Protein AF-A0AAX3BFH1-F1 (afdb_monomer_lite)

Radius of gyration: 31.52 Å; chains: 1; bounding box: 66×47×98 Å

Organism: NCBI:txid2828656

Sequence (174 aa):
MEILDYFVRITGLKNRNYAARLLRQHGKTIYVGKKNYLKADIAKKGKRPGRKKKFGEEELKLLKKVWEIENYMCGKRLKPILNEVLDNLLANGHLHGSPQAIENLRHISASSIDRLLKHERKKLEIKGRKGTKPGTLLKQQIAIRTWAEWDENCPGFMEIDLVAHEGGNSGRFC

pLDDT: mean 83.17, std 12.62, range [40.66, 97.75]

Secondary structure (DSSP, 8-state):
--HHHHHHHHHT-S-HHHHHHHHHHTT-EEE-SSS-EEE--SSSPPPPPPPPPSS-HHHHHHHHHHHHHTTT--HHHHHHHHHHHHHHHHHTTS----HHHHHHHHT--HHHHHHHHHHHHHHT---PPPPPP--HHHHTTS----GGG----STT---------STT--TT--

Structure (mmCIF, N/CA/C/O backbone):
data_AF-A0AAX3BFH1-F1
#
_entry.id   AF-A0AAX3BFH1-F1
#
loop_
_atom_site.group_PDB
_atom_site.id
_atom_site.type_symbol
_atom_site.label_atom_id
_atom_site.label_alt_id
_atom_site.label_comp_id
_atom_site.label_asym_id
_atom_site.label_entity_id
_atom_site.label_seq_id
_atom_site.pdbx_PDB_ins_code
_atom_site.Cartn_x
_atom_site.Cartn_y
_atom_site.Cartn_z
_atom_site.occupancy
_atom_site.B_iso_or_equiv
_atom_site.auth_seq_id
_atom_site.auth_comp_id
_atom_site.auth_asym_id
_atom_site.auth_atom_id
_atom_site.pdbx_PDB_model_num
ATOM 1 N N . MET A 1 1 ? -34.904 9.740 46.561 1.00 55.38 1 MET A N 1
ATOM 2 C CA . MET A 1 1 ? -33.877 9.394 45.545 1.00 55.38 1 MET A CA 1
ATOM 3 C C . MET A 1 1 ? -34.522 8.689 44.333 1.00 55.38 1 MET A C 1
ATOM 5 O O . MET A 1 1 ? -33.917 7.785 43.776 1.00 55.38 1 MET A O 1
ATOM 9 N N . GLU A 1 2 ? -35.724 9.110 43.904 1.00 76.56 2 GLU A N 1
ATOM 10 C CA . GLU A 1 2 ? -36.663 8.257 43.135 1.00 76.56 2 GLU A CA 1
ATOM 11 C C . GLU A 1 2 ? -36.837 8.607 41.649 1.00 76.56 2 GLU A C 1
ATOM 13 O O . GLU A 1 2 ? -37.277 7.766 40.870 1.00 76.56 2 GLU A O 1
ATOM 18 N N . ILE A 1 3 ? -36.480 9.821 41.217 1.00 86.12 3 ILE A N 1
ATOM 19 C CA . ILE A 1 3 ? -36.763 10.289 39.845 1.00 86.12 3 ILE A CA 1
ATOM 20 C C . ILE A 1 3 ? -36.111 9.404 38.777 1.00 86.12 3 ILE A C 1
ATOM 22 O O . ILE A 1 3 ? -36.712 9.125 37.741 1.00 86.12 3 ILE A O 1
ATOM 26 N N . LEU A 1 4 ? -34.882 8.945 39.021 1.00 85.94 4 LEU A N 1
ATOM 27 C CA . LEU A 1 4 ? -34.157 8.148 38.037 1.00 85.94 4 LEU A CA 1
ATOM 28 C C . LEU A 1 4 ? -34.674 6.705 37.972 1.00 85.94 4 LEU A C 1
ATOM 30 O O . LEU A 1 4 ? -34.713 6.132 36.888 1.00 85.94 4 LEU A O 1
ATOM 34 N N . ASP A 1 5 ? -35.100 6.139 39.102 1.00 87.12 5 ASP A N 1
ATOM 35 C CA . ASP A 1 5 ? -35.681 4.793 39.151 1.00 87.12 5 ASP A CA 1
ATOM 36 C C . ASP A 1 5 ? -37.082 4.786 38.523 1.00 87.12 5 ASP A C 1
ATOM 38 O O . ASP A 1 5 ? -37.401 3.900 37.730 1.00 87.12 5 ASP A O 1
ATOM 42 N N . TYR A 1 6 ? -37.876 5.835 38.770 1.00 89.94 6 TYR A N 1
ATOM 43 C CA . TYR A 1 6 ? -39.141 6.065 38.074 1.00 89.94 6 TYR A CA 1
ATOM 44 C C . TYR A 1 6 ? -38.933 6.181 36.558 1.00 89.94 6 TYR A C 1
ATOM 46 O O . TYR A 1 6 ? -39.609 5.497 35.793 1.00 89.94 6 TYR A O 1
ATOM 54 N N . PHE A 1 7 ? -37.950 6.976 36.117 1.00 88.69 7 PHE A N 1
ATOM 55 C CA . PHE A 1 7 ? -37.607 7.123 34.701 1.00 88.69 7 PHE A CA 1
ATOM 56 C C . PHE A 1 7 ? -37.218 5.787 34.050 1.00 88.69 7 PHE A C 1
ATOM 58 O O . PHE A 1 7 ? -37.683 5.466 32.958 1.00 88.69 7 PHE A O 1
ATOM 65 N N . VAL A 1 8 ? -36.392 4.981 34.722 1.00 90.31 8 VAL A N 1
ATOM 66 C CA . VAL A 1 8 ? -36.003 3.638 34.260 1.00 90.31 8 VAL A CA 1
ATOM 67 C C . VAL A 1 8 ? -37.230 2.733 34.120 1.00 90.31 8 VAL A C 1
ATOM 69 O O . VAL A 1 8 ? -37.377 2.072 33.092 1.00 90.31 8 VAL A O 1
ATOM 72 N N . ARG A 1 9 ? -38.138 2.762 35.106 1.00 90.56 9 ARG A N 1
ATOM 73 C CA . ARG A 1 9 ? -39.375 1.970 35.114 1.00 90.56 9 ARG A CA 1
ATOM 74 C C . ARG A 1 9 ? -40.311 2.329 33.959 1.00 90.56 9 ARG A C 1
ATOM 76 O O . ARG A 1 9 ? -40.803 1.424 33.298 1.00 90.56 9 ARG A O 1
ATOM 83 N N . ILE A 1 10 ? -40.537 3.619 33.690 1.00 92.69 10 ILE A N 1
ATOM 84 C CA . ILE A 1 10 ? -41.462 4.054 32.624 1.00 92.69 10 ILE A CA 1
ATOM 85 C C . ILE A 1 10 ? -40.882 3.876 31.215 1.00 92.69 10 ILE A C 1
ATOM 87 O O . ILE A 1 10 ? -41.629 3.663 30.268 1.00 92.69 10 ILE A O 1
ATOM 91 N N . THR A 1 11 ? -39.557 3.977 31.057 1.00 86.38 11 THR A N 1
ATOM 92 C CA . THR A 1 11 ? -38.899 3.901 29.739 1.00 86.38 11 THR A CA 1
ATOM 93 C C . THR A 1 11 ? -38.451 2.489 29.359 1.00 86.38 11 THR A C 1
ATOM 95 O O . THR A 1 11 ? -38.019 2.273 28.227 1.00 86.38 11 THR A O 1
ATOM 98 N N . GLY A 1 12 ? -38.509 1.527 30.288 1.00 86.94 12 GLY A N 1
ATOM 99 C CA . GLY A 1 12 ? -38.060 0.148 30.068 1.00 86.94 12 GLY A CA 1
ATOM 100 C C . GLY A 1 12 ? -36.541 -0.000 29.906 1.00 86.94 12 GLY A C 1
ATOM 101 O O . GLY A 1 12 ? -36.056 -1.006 29.381 1.00 86.94 12 GLY A O 1
ATOM 102 N N . LEU A 1 13 ? -35.757 1.001 30.319 1.00 85.75 13 LEU A N 1
ATOM 103 C CA . LEU A 1 13 ? -34.298 0.940 30.240 1.00 85.75 13 LEU A CA 1
ATOM 104 C C . LEU A 1 13 ? -33.745 -0.103 31.225 1.00 85.75 13 LEU A C 1
ATOM 106 O O . LEU A 1 13 ? -34.172 -0.195 32.365 1.00 85.75 13 LEU A O 1
ATOM 110 N N . LYS A 1 14 ? -32.739 -0.882 30.810 1.00 80.88 14 LYS A N 1
ATOM 111 C CA . LYS A 1 14 ? -32.234 -2.015 31.615 1.00 80.88 14 LYS A CA 1
ATOM 112 C C . LYS A 1 14 ? -31.412 -1.630 32.852 1.00 80.88 14 LYS A C 1
ATOM 114 O O . LYS A 1 14 ? -31.201 -2.471 33.716 1.00 80.88 14 LYS A O 1
ATOM 119 N N . ASN A 1 15 ? -30.853 -0.418 32.913 1.00 85.94 15 ASN A N 1
ATOM 120 C CA . ASN A 1 15 ? -29.936 -0.032 33.991 1.00 85.94 15 ASN A CA 1
ATOM 121 C C . ASN A 1 15 ? -29.959 1.484 34.261 1.00 85.94 15 ASN A C 1
ATOM 123 O O . ASN A 1 15 ? -29.835 2.294 33.336 1.00 85.94 15 ASN A O 1
ATOM 127 N N . ARG A 1 16 ? -30.013 1.853 35.546 1.00 88.81 16 ARG A N 1
ATOM 128 C CA . ARG A 1 16 ? -29.910 3.222 36.076 1.00 88.81 16 ARG A CA 1
ATOM 129 C C . ARG A 1 16 ? -28.681 3.989 35.570 1.00 88.81 16 ARG A C 1
ATOM 131 O O . ARG A 1 16 ? -28.799 5.152 35.190 1.00 88.81 16 ARG A O 1
ATOM 138 N N . ASN A 1 17 ? -27.519 3.342 35.472 1.00 87.00 17 ASN A N 1
ATOM 139 C CA . ASN A 1 17 ? -26.287 3.938 34.937 1.00 87.00 17 ASN A CA 1
ATOM 140 C C . ASN A 1 17 ? -26.420 4.320 33.459 1.00 87.00 17 ASN A C 1
ATOM 142 O O . ASN A 1 17 ? -25.913 5.358 33.027 1.00 87.00 17 ASN A O 1
ATOM 146 N N . TYR A 1 18 ? -27.132 3.504 32.678 1.00 83.38 18 TYR A N 1
ATOM 147 C CA . TYR A 1 18 ? -27.388 3.793 31.272 1.00 83.38 18 TYR A CA 1
ATOM 148 C C . TYR A 1 18 ? -28.352 4.975 31.123 1.00 83.38 18 TYR A C 1
ATOM 150 O O . TYR A 1 18 ? -28.050 5.893 30.363 1.00 83.38 18 TYR A O 1
ATOM 158 N N . ALA A 1 19 ? -29.437 5.009 31.905 1.00 86.44 19 ALA A N 1
ATOM 159 C CA . ALA A 1 19 ? -30.367 6.138 31.955 1.00 86.44 19 ALA A CA 1
ATOM 160 C C . ALA A 1 19 ? -29.673 7.448 32.370 1.00 86.44 19 ALA A C 1
ATOM 162 O O . ALA A 1 19 ? -29.801 8.461 31.686 1.00 86.44 19 ALA A O 1
ATOM 163 N N . ALA A 1 20 ? -28.841 7.418 33.416 1.00 87.06 20 ALA A N 1
ATOM 164 C CA . ALA A 1 20 ? -28.068 8.583 33.846 1.00 87.06 20 ALA A CA 1
ATOM 165 C C . ALA A 1 20 ? -27.075 9.066 32.777 1.00 87.06 20 ALA A C 1
ATOM 167 O O . ALA A 1 20 ? -26.849 10.268 32.645 1.00 87.06 20 ALA A O 1
ATOM 168 N N . ARG A 1 21 ? -26.446 8.150 32.025 1.00 86.44 21 ARG A N 1
ATOM 169 C CA . ARG A 1 21 ? -25.553 8.507 30.912 1.00 86.44 21 ARG A CA 1
ATOM 170 C C . ARG A 1 21 ? -26.331 9.146 29.764 1.00 86.44 21 ARG A C 1
ATOM 172 O O . ARG A 1 21 ? -25.853 10.129 29.210 1.00 86.44 21 ARG A O 1
ATOM 179 N N . LEU A 1 22 ? -27.497 8.597 29.415 1.00 83.94 22 LEU A N 1
ATOM 180 C CA . LEU A 1 22 ? -28.373 9.159 28.390 1.00 83.94 22 LEU A CA 1
ATOM 181 C C . LEU A 1 22 ? -28.787 10.578 28.772 1.00 83.94 22 LEU A C 1
ATOM 183 O O . LEU A 1 22 ? -28.469 11.504 28.045 1.00 83.94 22 LEU A O 1
ATOM 187 N N . LEU A 1 23 ? -29.371 10.779 29.951 1.00 85.19 23 LEU A N 1
ATOM 188 C CA . LEU A 1 23 ? -29.808 12.107 30.394 1.00 85.19 23 LEU A CA 1
ATOM 189 C C . LEU A 1 23 ? -28.650 13.117 30.468 1.00 85.19 23 LEU A C 1
ATOM 191 O O . LEU A 1 23 ? -28.824 14.269 30.093 1.00 85.19 23 LEU A O 1
ATOM 195 N N . ARG A 1 24 ? -27.440 12.684 30.855 1.00 83.88 24 ARG A N 1
ATOM 196 C CA . ARG A 1 24 ? -26.237 13.541 30.844 1.00 83.88 24 ARG A CA 1
ATOM 197 C C . ARG A 1 24 ? -25.718 13.884 29.448 1.00 83.88 24 ARG A C 1
ATOM 199 O O . ARG A 1 24 ? -25.023 14.885 29.287 1.00 83.88 24 ARG A O 1
ATOM 206 N N . GLN A 1 25 ? -25.961 13.027 28.461 1.00 80.25 25 GLN A N 1
ATOM 207 C CA . GLN A 1 25 ? -25.492 13.230 27.092 1.00 80.25 25 GLN A CA 1
ATOM 208 C C . GLN A 1 25 ? -26.557 13.872 26.201 1.00 80.25 25 GLN A C 1
ATOM 210 O O . GLN A 1 25 ? -26.183 14.523 25.232 1.00 80.25 25 GLN A O 1
ATOM 215 N N . HIS A 1 26 ? -27.850 13.731 26.504 1.00 79.88 26 HIS A N 1
ATOM 216 C CA . HIS A 1 26 ? -28.924 14.263 25.670 1.00 79.88 26 HIS A CA 1
ATOM 217 C C . HIS A 1 26 ? -28.874 15.787 25.627 1.00 79.88 26 HIS A C 1
ATOM 219 O O . HIS A 1 26 ? -28.927 16.444 26.661 1.00 79.88 26 HIS A O 1
ATOM 225 N N . GLY A 1 27 ? -28.769 16.362 24.430 1.00 80.31 27 GLY A N 1
ATOM 226 C CA . GLY A 1 27 ? -28.813 17.811 24.263 1.00 80.31 27 GLY A CA 1
ATOM 227 C C . GLY A 1 27 ? -27.556 18.555 24.719 1.00 80.31 27 GLY A C 1
ATOM 228 O O . GLY A 1 27 ? -27.534 19.779 24.615 1.00 80.31 27 GLY A O 1
ATOM 229 N N . LYS A 1 28 ? -26.499 17.849 25.151 1.00 84.38 28 LYS A N 1
ATOM 230 C CA . LYS A 1 28 ? -25.211 18.465 25.496 1.00 84.38 28 LYS A CA 1
ATOM 231 C C . LYS A 1 28 ? -24.631 19.178 24.276 1.00 84.38 28 LYS A C 1
ATOM 233 O O . LYS A 1 28 ? -24.400 18.544 23.249 1.00 84.38 28 LYS A O 1
ATOM 238 N N . THR A 1 29 ? -24.373 20.475 24.391 1.00 87.38 29 THR A N 1
ATOM 239 C CA . THR A 1 29 ? -23.763 21.278 23.329 1.00 87.38 29 THR A CA 1
ATOM 240 C C . THR A 1 29 ? -22.246 21.365 23.508 1.00 87.38 29 THR A C 1
ATOM 242 O O . THR A 1 29 ? -21.739 21.542 24.614 1.00 87.38 29 THR A O 1
ATOM 245 N N . ILE A 1 30 ? -21.500 21.198 22.416 1.00 84.38 30 ILE A N 1
ATOM 246 C CA . ILE A 1 30 ? -20.043 21.357 22.351 1.00 84.38 30 ILE A CA 1
ATOM 247 C C . ILE A 1 30 ? -19.753 22.401 21.279 1.00 84.38 30 ILE A C 1
ATOM 249 O O . ILE A 1 30 ? -20.027 22.163 20.105 1.00 84.38 30 ILE A O 1
ATOM 253 N N . TYR A 1 31 ? -19.212 23.552 21.664 1.00 86.25 31 TYR A N 1
ATOM 254 C CA . TYR A 1 31 ? -18.854 24.606 20.717 1.00 86.25 31 TYR A CA 1
ATOM 255 C C . TYR A 1 31 ? -17.588 24.225 19.942 1.00 86.25 31 TYR A C 1
ATOM 257 O O . TYR A 1 31 ? -16.579 23.838 20.527 1.00 86.25 31 TYR A O 1
ATOM 265 N N . VAL A 1 32 ? -17.649 24.330 18.615 1.00 84.12 32 VAL A N 1
ATOM 266 C CA . VAL A 1 32 ? -16.540 24.077 17.688 1.00 84.12 32 VAL A CA 1
ATOM 267 C C . VAL A 1 32 ? -16.243 25.396 16.972 1.00 84.12 32 VAL A C 1
ATOM 269 O O . VAL A 1 32 ? -16.705 25.652 15.863 1.00 84.12 32 VAL A O 1
ATOM 272 N N . GLY A 1 33 ? -15.513 26.282 17.650 1.00 82.31 33 GLY A N 1
ATOM 273 C CA . GLY A 1 33 ? -15.228 27.645 17.186 1.00 82.31 33 GLY A CA 1
ATOM 274 C C . GLY A 1 33 ? -16.246 28.690 17.666 1.00 82.31 33 GLY A C 1
ATOM 275 O O . GLY A 1 33 ? -17.092 28.409 18.508 1.00 82.31 33 GLY A O 1
ATOM 276 N N . LYS A 1 34 ? -16.155 29.922 17.139 1.00 77.00 34 LYS A N 1
ATOM 277 C CA . LYS A 1 34 ? -16.919 31.084 17.647 1.00 77.00 34 LYS A CA 1
ATOM 278 C C . LYS A 1 34 ? -18.426 31.058 17.340 1.00 77.00 34 LYS A C 1
ATOM 280 O O . LYS A 1 34 ? -19.183 31.701 18.056 1.00 77.00 34 LYS A O 1
ATOM 285 N N . LYS A 1 35 ? -18.865 30.363 16.280 1.00 81.19 35 LYS A N 1
ATOM 286 C CA . LYS A 1 35 ? -20.274 30.359 15.817 1.00 81.19 35 LYS A CA 1
ATOM 287 C C . LYS A 1 35 ? -20.900 28.972 15.625 1.00 81.19 35 LYS A C 1
ATOM 289 O O . LYS A 1 35 ? -22.109 28.893 15.446 1.00 81.19 35 LYS A O 1
ATOM 294 N N . ASN A 1 36 ? -20.123 27.889 15.675 1.00 85.38 36 ASN A N 1
ATOM 295 C CA . ASN A 1 36 ? -20.640 26.536 15.443 1.00 85.38 36 ASN A CA 1
ATOM 296 C C . ASN A 1 36 ? -20.698 25.748 16.753 1.00 85.38 36 ASN A C 1
ATOM 298 O O . ASN A 1 36 ? -19.790 25.838 17.578 1.00 85.38 36 ASN A O 1
ATOM 302 N N . TYR A 1 37 ? -21.738 24.935 16.927 1.00 85.56 37 TYR A N 1
ATOM 303 C CA . TYR A 1 37 ? -21.864 24.014 18.053 1.00 85.56 37 TYR A CA 1
ATOM 304 C C . TYR A 1 37 ? -22.434 22.669 17.601 1.00 85.56 37 TYR A C 1
ATOM 306 O O . TYR A 1 37 ? -23.211 22.577 16.655 1.00 85.56 37 TYR A O 1
ATOM 314 N N . LEU A 1 38 ? -22.037 21.611 18.298 1.00 81.81 38 LEU A N 1
ATOM 315 C CA . LEU A 1 38 ? -22.530 20.253 18.129 1.00 81.81 38 LEU A CA 1
ATOM 316 C C . LEU A 1 38 ? -23.468 19.937 19.288 1.00 81.81 38 LEU A C 1
ATOM 318 O O . LEU A 1 38 ? -23.039 19.965 20.437 1.00 81.81 38 LEU A O 1
ATOM 322 N N . LYS A 1 39 ? -24.733 19.622 19.005 1.00 86.31 39 LYS A N 1
ATOM 323 C CA . LYS A 1 39 ? -25.686 19.138 20.011 1.00 86.31 39 LYS A CA 1
ATOM 324 C C . LYS A 1 39 ? -25.688 17.613 19.999 1.00 86.31 39 LYS A C 1
ATOM 326 O O . LYS A 1 39 ? -25.912 16.996 18.961 1.00 86.31 39 LYS A O 1
ATOM 331 N N . ALA A 1 40 ? -25.402 17.010 21.144 1.00 78.94 40 ALA A N 1
ATOM 332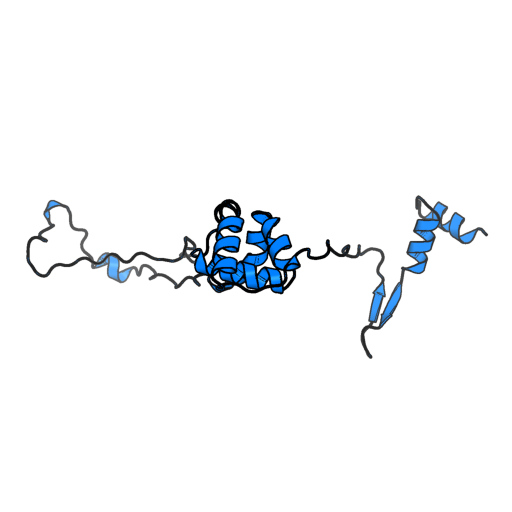 C CA . ALA A 1 40 ? -25.345 15.569 21.292 1.00 78.94 40 ALA A CA 1
ATOM 333 C C . ALA A 1 40 ? -26.740 14.952 21.114 1.00 78.94 40 ALA A C 1
ATOM 335 O O . ALA A 1 40 ? -27.676 15.231 21.870 1.00 78.94 40 ALA A O 1
ATOM 336 N N . ASP A 1 41 ? -26.844 14.102 20.095 1.00 79.50 41 ASP A N 1
ATOM 337 C CA . ASP A 1 41 ? -28.026 13.321 19.761 1.00 79.50 41 ASP A CA 1
ATOM 338 C C . ASP A 1 41 ? -27.782 11.857 20.133 1.00 79.50 41 ASP A C 1
ATOM 340 O O . ASP A 1 41 ? -26.827 11.222 19.688 1.00 79.50 41 ASP A O 1
ATOM 344 N N . ILE A 1 42 ? -28.662 11.329 20.974 1.00 74.06 42 ILE A N 1
ATOM 345 C CA . ILE A 1 42 ? -28.591 9.971 21.508 1.00 74.06 42 ILE A CA 1
ATOM 346 C C . ILE A 1 42 ? -28.995 8.925 20.475 1.00 74.06 42 ILE A C 1
ATOM 348 O O . ILE A 1 42 ? -28.508 7.794 20.541 1.00 74.06 42 ILE A O 1
ATOM 352 N N . ALA A 1 43 ? -29.862 9.288 19.525 1.00 73.19 43 ALA A N 1
ATOM 353 C CA . ALA A 1 43 ? -30.272 8.388 18.454 1.00 73.19 43 ALA A CA 1
ATOM 354 C C . ALA A 1 43 ? -29.087 8.052 17.534 1.00 73.19 43 ALA A C 1
ATOM 356 O O . ALA A 1 43 ? -29.031 6.981 16.927 1.00 73.19 43 ALA A O 1
ATOM 357 N N . LYS A 1 44 ? -28.088 8.941 17.470 1.00 71.94 44 LYS A N 1
ATOM 358 C CA . LYS A 1 44 ? -26.893 8.763 16.649 1.00 71.94 44 LYS A CA 1
ATOM 359 C C . LYS A 1 44 ? -25.788 8.075 17.445 1.00 71.94 44 LYS A C 1
ATOM 361 O O . LYS A 1 44 ? -25.149 8.658 18.318 1.00 71.94 44 LYS A O 1
ATOM 366 N N . LYS A 1 45 ? -25.485 6.821 17.095 1.00 70.50 45 LYS A N 1
ATOM 367 C CA . LYS A 1 45 ? -24.270 6.150 17.585 1.00 70.50 45 LYS A CA 1
ATOM 368 C C . LYS A 1 45 ? -23.033 6.851 17.019 1.00 70.50 45 LYS A C 1
ATOM 370 O O . LYS A 1 45 ? -22.797 6.828 15.813 1.00 70.50 45 LYS A O 1
ATOM 375 N N . GLY A 1 46 ? -22.211 7.423 17.897 1.00 67.88 46 GLY A N 1
ATOM 376 C CA . GLY A 1 46 ? -20.878 7.892 17.526 1.00 67.88 46 GLY A CA 1
ATOM 377 C C . GLY A 1 46 ? -20.026 6.742 16.980 1.00 67.88 46 GLY A C 1
ATOM 378 O O . GLY A 1 46 ? -20.071 5.621 17.498 1.00 67.88 46 GLY A O 1
ATOM 379 N N . LYS A 1 47 ? -19.237 7.004 15.932 1.00 71.56 47 LYS A N 1
ATOM 380 C CA . LYS A 1 47 ? -18.246 6.033 15.454 1.00 71.56 47 LYS A CA 1
ATOM 381 C C . LYS A 1 47 ? -17.196 5.841 16.545 1.00 71.56 47 LYS A C 1
ATOM 383 O O . LYS A 1 47 ? -16.603 6.811 17.013 1.00 71.56 47 LYS A O 1
ATOM 388 N N . ARG A 1 48 ? -16.958 4.590 16.945 1.00 73.19 48 ARG A N 1
ATOM 389 C CA . ARG A 1 48 ? -15.825 4.270 17.818 1.00 73.19 48 ARG A CA 1
ATOM 390 C C . ARG A 1 48 ? -14.539 4.631 17.070 1.00 73.19 48 ARG A C 1
ATOM 392 O O . ARG A 1 48 ? -14.433 4.261 15.896 1.00 73.19 48 ARG A O 1
ATOM 399 N N . PRO A 1 49 ? -13.591 5.346 17.699 1.00 70.75 49 PRO A N 1
ATOM 400 C CA . PRO A 1 49 ? -12.303 5.592 17.074 1.00 70.75 49 PRO A CA 1
ATOM 401 C C . PRO A 1 49 ? -11.687 4.247 16.681 1.00 70.75 49 PRO A C 1
ATOM 403 O O . PRO A 1 49 ? -11.702 3.289 17.457 1.00 70.75 49 PRO A O 1
ATOM 406 N N . GLY A 1 50 ? -11.232 4.160 15.431 1.0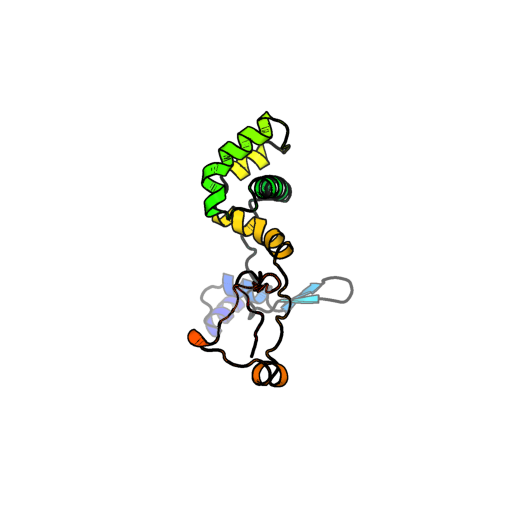0 75.12 50 GLY A N 1
ATOM 407 C CA . GLY A 1 50 ? -10.606 2.951 14.911 1.00 75.12 50 GLY A CA 1
ATOM 408 C C . GLY A 1 50 ? -9.314 2.621 15.660 1.00 75.12 50 GLY A C 1
ATOM 409 O O . GLY A 1 50 ? -8.779 3.436 16.414 1.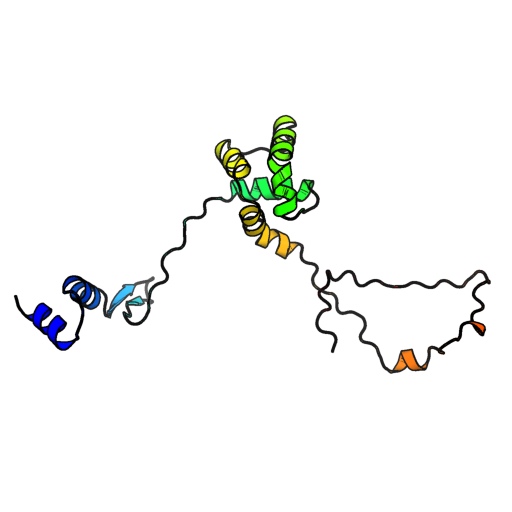00 75.12 50 GLY A O 1
ATOM 410 N N . ARG A 1 51 ? -8.785 1.417 15.426 1.00 74.88 51 ARG A N 1
ATOM 411 C CA . ARG A 1 51 ? -7.477 1.015 15.955 1.00 74.88 51 ARG A CA 1
ATOM 412 C C . ARG A 1 51 ? -6.417 2.045 15.547 1.00 74.88 51 ARG A C 1
ATOM 414 O O . ARG A 1 51 ? -6.374 2.453 14.385 1.00 74.88 51 ARG A O 1
ATOM 421 N N . LYS A 1 52 ? -5.554 2.436 16.492 1.00 75.06 52 LYS A N 1
ATOM 422 C CA . LYS A 1 52 ? -4.400 3.302 16.209 1.00 75.06 52 LYS A CA 1
ATOM 423 C C . LYS A 1 52 ? -3.573 2.699 15.065 1.00 75.06 52 LYS A C 1
ATOM 425 O O . LYS A 1 52 ? -3.383 1.481 15.014 1.00 75.06 52 LYS A O 1
ATOM 430 N N . LYS A 1 53 ? -3.112 3.544 14.137 1.00 74.06 53 LYS A N 1
ATOM 431 C CA . LYS A 1 53 ? -2.252 3.115 13.027 1.00 74.06 53 LYS A CA 1
ATOM 432 C C . LYS A 1 53 ? -0.947 2.562 13.611 1.00 74.06 53 LYS A C 1
ATOM 434 O O . LYS A 1 53 ? -0.301 3.250 14.389 1.00 74.06 53 LYS A O 1
ATOM 439 N N . LYS A 1 54 ? -0.606 1.315 13.267 1.00 79.25 54 LYS A N 1
ATOM 440 C CA . LYS A 1 54 ? 0.634 0.651 13.715 1.00 79.25 54 LYS A CA 1
ATOM 441 C C . LYS A 1 54 ? 1.869 1.145 12.950 1.00 79.25 54 LYS A C 1
ATOM 443 O O . LYS A 1 54 ? 2.961 1.076 13.482 1.00 79.25 54 LYS A O 1
ATOM 448 N N . PHE A 1 55 ? 1.674 1.626 11.725 1.00 88.31 55 PHE A N 1
ATOM 449 C CA . PHE A 1 55 ? 2.732 2.092 10.833 1.00 88.31 55 PHE A CA 1
ATOM 450 C C . PHE A 1 55 ? 2.547 3.590 10.591 1.00 88.31 55 PHE A C 1
ATOM 452 O O . PHE A 1 55 ? 1.420 4.026 10.311 1.00 88.31 55 PHE A O 1
ATOM 459 N N . GLY A 1 56 ? 3.623 4.351 10.756 1.00 89.88 56 GLY A N 1
ATOM 460 C CA . GLY A 1 56 ? 3.683 5.790 10.565 1.00 89.88 56 GLY A CA 1
ATOM 461 C C . GLY A 1 56 ? 4.146 6.182 9.162 1.00 89.88 56 GLY A C 1
ATOM 462 O O . GLY A 1 56 ? 4.034 5.422 8.198 1.00 89.88 56 GLY A O 1
ATOM 463 N N . GLU A 1 57 ? 4.618 7.422 9.049 1.00 92.62 57 GLU A N 1
ATOM 464 C CA . GLU A 1 57 ? 5.104 7.995 7.788 1.00 92.62 57 GLU A CA 1
ATOM 465 C C . GLU A 1 57 ? 6.481 7.458 7.397 1.00 92.62 57 GLU A C 1
ATOM 467 O O . GLU A 1 57 ? 6.746 7.260 6.211 1.00 92.62 57 GLU A O 1
ATOM 472 N N . GLU A 1 58 ? 7.337 7.171 8.380 1.00 94.69 58 GLU A N 1
ATOM 473 C CA . GLU A 1 58 ? 8.673 6.634 8.135 1.00 94.69 58 GLU A CA 1
ATOM 474 C C . GLU A 1 58 ? 8.600 5.235 7.512 1.00 94.69 58 GLU A C 1
ATOM 476 O O . GLU A 1 58 ? 9.197 5.001 6.461 1.00 94.69 58 GLU A O 1
ATOM 481 N N . GLU A 1 59 ? 7.790 4.330 8.072 1.00 95.62 59 GLU A N 1
ATOM 482 C CA . GLU A 1 59 ? 7.600 2.992 7.504 1.00 95.62 59 GLU A CA 1
ATOM 483 C C . GLU A 1 59 ? 7.010 3.050 6.096 1.00 95.62 59 GLU A C 1
ATOM 485 O O . GLU A 1 59 ? 7.407 2.272 5.232 1.00 95.62 59 GLU A O 1
ATOM 490 N N . LEU A 1 60 ? 6.085 3.982 5.838 1.00 95.81 60 LEU A N 1
ATOM 491 C CA . LEU A 1 60 ? 5.540 4.184 4.498 1.00 95.81 60 LEU A CA 1
ATOM 492 C C . LEU A 1 60 ? 6.624 4.648 3.518 1.00 95.81 60 LEU A C 1
ATOM 494 O O . LEU A 1 60 ? 6.676 4.144 2.398 1.00 95.81 60 LEU A O 1
ATOM 498 N N . LYS A 1 61 ? 7.489 5.585 3.925 1.00 96.19 61 LYS A N 1
ATOM 499 C CA . LYS A 1 61 ? 8.581 6.101 3.090 1.00 96.19 61 LYS A CA 1
ATOM 500 C C . LYS A 1 61 ? 9.583 4.999 2.739 1.00 96.19 61 LYS A C 1
ATOM 502 O O . LYS A 1 61 ? 9.918 4.840 1.567 1.00 96.19 61 LYS A O 1
ATOM 507 N N . LEU A 1 62 ? 10.009 4.219 3.732 1.00 96.62 62 LEU A N 1
ATOM 508 C CA . LEU A 1 62 ? 10.914 3.083 3.543 1.00 96.62 62 LEU A CA 1
ATOM 509 C C . LEU A 1 62 ? 10.288 2.017 2.639 1.00 96.62 62 LEU A C 1
ATOM 511 O O . LEU A 1 62 ? 10.879 1.621 1.637 1.00 96.62 62 LEU A O 1
ATOM 515 N N . LEU A 1 63 ? 9.056 1.601 2.950 1.00 97.12 63 LEU A N 1
ATOM 516 C CA . LEU A 1 63 ? 8.347 0.580 2.184 1.00 97.12 63 LEU A CA 1
ATOM 517 C C . LEU A 1 63 ? 8.105 1.015 0.738 1.00 97.12 63 LEU A C 1
ATOM 519 O O . LEU A 1 63 ? 8.201 0.191 -0.167 1.00 97.12 63 LEU A O 1
ATOM 523 N N . LYS A 1 64 ? 7.810 2.298 0.506 1.00 96.88 64 LYS A N 1
ATOM 524 C CA . LYS A 1 64 ? 7.664 2.852 -0.842 1.00 96.88 64 LYS A CA 1
ATOM 525 C C . LYS A 1 64 ? 8.964 2.729 -1.636 1.00 96.88 64 LYS A C 1
ATOM 527 O O . LYS A 1 64 ? 8.909 2.306 -2.784 1.00 96.88 64 LYS A O 1
ATOM 532 N N . LYS A 1 65 ? 10.115 3.036 -1.028 1.00 96.44 65 LYS A N 1
ATOM 533 C CA . LYS A 1 65 ? 11.414 2.932 -1.704 1.00 96.44 65 LYS A CA 1
ATOM 534 C C . LYS A 1 65 ? 11.738 1.492 -2.101 1.00 96.44 65 LYS A C 1
ATOM 536 O O . LYS A 1 65 ? 12.123 1.251 -3.239 1.00 96.44 65 LYS A O 1
ATOM 541 N N . VAL A 1 66 ? 11.517 0.544 -1.188 1.00 96.94 66 VAL A N 1
ATOM 542 C CA . VAL A 1 66 ? 11.657 -0.893 -1.475 1.00 96.94 66 VAL A CA 1
ATOM 543 C C . VAL A 1 66 ? 10.724 -1.302 -2.616 1.00 96.94 66 VAL A C 1
ATOM 545 O O . VAL A 1 66 ? 11.142 -1.940 -3.571 1.00 96.94 66 VAL A O 1
ATOM 548 N N . TRP A 1 67 ? 9.459 -0.892 -2.548 1.00 97.06 67 TRP A N 1
ATOM 549 C CA . TRP A 1 67 ? 8.448 -1.222 -3.549 1.00 97.06 67 TRP A CA 1
ATOM 550 C C . TRP A 1 67 ? 8.771 -0.685 -4.952 1.00 97.06 67 TRP A C 1
ATOM 552 O O . TRP A 1 67 ? 8.477 -1.362 -5.934 1.00 97.06 67 TRP A O 1
ATOM 562 N N . GLU A 1 68 ? 9.380 0.499 -5.049 1.00 95.69 68 GLU A N 1
ATOM 563 C CA . GLU A 1 68 ? 9.857 1.083 -6.310 1.00 95.69 68 GLU A CA 1
ATOM 564 C C . GLU A 1 68 ? 11.029 0.294 -6.909 1.00 95.69 68 GLU A C 1
ATOM 566 O O . GLU A 1 68 ? 11.035 0.043 -8.111 1.00 95.69 68 GLU A O 1
ATOM 571 N N . ILE A 1 69 ? 11.992 -0.128 -6.080 1.00 95.12 69 ILE A N 1
ATOM 572 C CA . ILE A 1 69 ? 13.146 -0.941 -6.508 1.00 95.12 69 ILE A CA 1
ATOM 573 C C . ILE A 1 69 ? 12.678 -2.314 -7.006 1.00 95.12 69 ILE A C 1
ATOM 575 O O . ILE A 1 69 ? 13.107 -2.794 -8.050 1.00 95.12 69 ILE A O 1
ATOM 579 N N . GLU A 1 70 ? 11.715 -2.898 -6.301 1.00 95.00 70 GLU A N 1
ATOM 580 C CA . GLU A 1 70 ? 11.133 -4.209 -6.581 1.00 95.00 70 GLU A CA 1
ATOM 581 C C . GLU A 1 70 ? 10.046 -4.186 -7.676 1.00 95.00 70 GLU A C 1
ATOM 583 O O . GLU A 1 70 ? 9.128 -5.012 -7.684 1.00 95.00 70 GLU A O 1
ATOM 588 N N . ASN A 1 71 ? 10.104 -3.218 -8.597 1.00 93.56 71 ASN A N 1
ATOM 589 C CA . ASN A 1 71 ? 9.200 -3.100 -9.749 1.00 93.56 71 ASN A CA 1
ATOM 590 C C . ASN A 1 71 ? 7.706 -3.187 -9.386 1.00 93.56 71 ASN A C 1
ATOM 592 O O . ASN A 1 71 ? 6.890 -3.798 -10.080 1.00 93.56 71 ASN A O 1
ATOM 596 N N . TYR A 1 72 ? 7.327 -2.559 -8.278 1.00 94.56 72 TYR A N 1
ATOM 597 C CA . TYR A 1 72 ? 5.945 -2.379 -7.855 1.00 94.56 72 TYR A CA 1
ATOM 598 C C . TYR A 1 72 ? 5.161 -3.664 -7.494 1.00 94.56 72 TYR A C 1
ATOM 600 O O . TYR A 1 72 ? 3.916 -3.656 -7.483 1.00 94.56 72 TYR A O 1
ATOM 608 N N . MET A 1 73 ? 5.841 -4.739 -7.075 1.00 93.94 73 MET A N 1
ATOM 609 C CA . MET A 1 73 ? 5.221 -6.010 -6.655 1.00 93.94 73 MET A CA 1
ATOM 610 C C . MET A 1 73 ? 4.063 -5.865 -5.652 1.00 93.94 73 MET A C 1
ATOM 612 O O . MET A 1 73 ? 4.069 -5.002 -4.773 1.00 93.94 73 MET A O 1
ATOM 616 N N . CYS A 1 74 ? 3.036 -6.717 -5.767 1.00 94.19 74 CYS A N 1
ATOM 617 C CA . CYS A 1 74 ? 1.941 -6.790 -4.791 1.00 94.19 74 CYS A CA 1
ATOM 618 C C . CYS A 1 74 ? 2.429 -7.329 -3.439 1.00 94.19 74 CYS A C 1
ATOM 620 O O . CYS A 1 74 ? 3.400 -8.081 -3.376 1.00 94.19 74 CYS A O 1
ATOM 622 N N . GLY A 1 75 ? 1.743 -6.992 -2.345 1.00 96.06 75 GLY A N 1
ATOM 623 C CA . GLY A 1 75 ? 2.175 -7.337 -0.990 1.00 96.06 75 GLY A CA 1
ATOM 624 C C . GLY A 1 75 ? 2.353 -8.837 -0.756 1.00 96.06 75 GLY A C 1
ATOM 625 O O . GLY A 1 75 ? 3.235 -9.232 0.000 1.00 96.06 75 GLY A O 1
ATOM 626 N N . LYS A 1 76 ? 1.575 -9.687 -1.440 1.00 97.06 76 LYS A N 1
ATOM 627 C CA . LYS A 1 76 ? 1.736 -11.152 -1.387 1.00 97.06 76 LYS A CA 1
ATOM 628 C C . LYS A 1 76 ? 3.059 -11.638 -1.991 1.00 97.06 76 LYS A C 1
ATOM 630 O O . LYS A 1 76 ? 3.611 -12.603 -1.482 1.00 97.06 76 LYS A O 1
ATOM 635 N N . ARG A 1 77 ? 3.550 -10.981 -3.048 1.00 96.81 77 ARG A N 1
ATOM 636 C CA . ARG A 1 77 ? 4.834 -11.295 -3.699 1.00 96.81 77 ARG A CA 1
ATOM 637 C C . ARG A 1 77 ? 6.009 -10.625 -3.001 1.00 96.81 77 ARG A C 1
ATOM 639 O O . ARG A 1 77 ? 7.060 -11.231 -2.881 1.00 96.81 77 ARG A O 1
ATOM 646 N N . LEU A 1 78 ? 5.808 -9.404 -2.507 1.00 97.06 78 LEU A N 1
ATOM 647 C CA . LEU A 1 78 ? 6.849 -8.653 -1.816 1.00 97.06 78 LEU A CA 1
ATOM 648 C C . LEU A 1 78 ? 7.140 -9.228 -0.424 1.00 97.06 78 LEU A C 1
ATOM 650 O O . LEU A 1 78 ? 8.288 -9.257 -0.005 1.00 97.06 78 LEU A O 1
ATOM 654 N N . LYS A 1 79 ? 6.125 -9.698 0.314 1.00 97.75 79 LYS A N 1
ATOM 655 C CA . LYS A 1 79 ? 6.311 -10.117 1.712 1.00 97.75 79 LYS A CA 1
ATOM 656 C C . LYS A 1 79 ? 7.369 -11.221 1.918 1.00 97.75 79 LYS A C 1
ATOM 658 O O . LYS A 1 79 ? 8.145 -11.058 2.857 1.00 97.75 79 LYS A O 1
ATOM 663 N N . PRO A 1 80 ? 7.412 -12.311 1.129 1.00 97.25 80 PRO A N 1
ATOM 664 C CA . PRO A 1 80 ? 8.405 -13.374 1.308 1.00 97.25 80 PRO A CA 1
ATOM 665 C C . PRO A 1 80 ? 9.854 -12.898 1.177 1.00 97.25 80 PRO A C 1
ATOM 667 O O . PRO A 1 80 ? 10.699 -13.336 1.945 1.00 97.25 80 PRO A O 1
ATOM 670 N N . ILE A 1 81 ? 10.118 -11.968 0.256 1.00 96.88 81 ILE A N 1
ATOM 671 C CA . ILE A 1 81 ? 11.468 -11.460 -0.033 1.00 96.88 81 ILE A CA 1
ATOM 672 C C . ILE A 1 81 ? 11.812 -10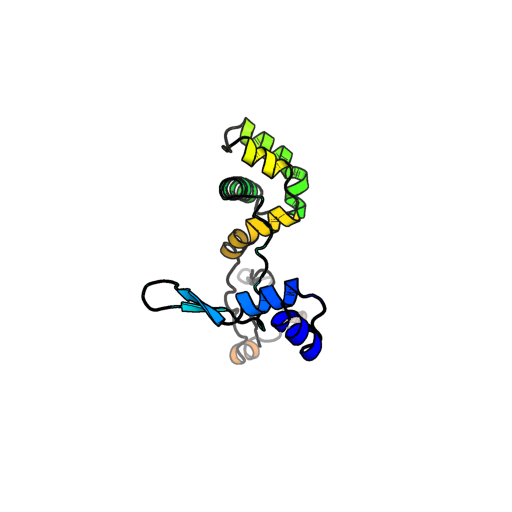.179 0.740 1.00 96.88 81 ILE A C 1
ATOM 674 O O . ILE A 1 81 ? 12.958 -9.748 0.753 1.00 96.88 81 ILE A O 1
ATOM 678 N N . LEU A 1 82 ? 10.827 -9.545 1.388 1.00 97.12 82 LEU A N 1
ATOM 679 C CA . LEU A 1 82 ? 10.968 -8.206 1.967 1.00 97.12 82 LEU A CA 1
ATOM 680 C C . LEU A 1 82 ? 12.157 -8.096 2.927 1.00 97.12 82 LEU A C 1
ATOM 682 O O . LEU A 1 82 ? 12.842 -7.082 2.919 1.00 97.12 82 LEU A O 1
ATOM 686 N N . ASN A 1 83 ? 12.385 -9.112 3.760 1.00 96.94 83 ASN A N 1
ATOM 687 C CA . ASN A 1 83 ? 13.462 -9.072 4.747 1.00 96.94 83 ASN A CA 1
ATOM 688 C C . ASN A 1 83 ? 14.840 -9.116 4.076 1.00 96.94 83 ASN A C 1
ATOM 690 O O . ASN A 1 83 ? 15.688 -8.304 4.419 1.00 96.94 83 ASN A O 1
ATOM 694 N N . GLU A 1 84 ? 15.018 -9.991 3.085 1.00 97.19 84 GLU A N 1
ATOM 695 C CA . GLU A 1 84 ? 16.256 -10.096 2.306 1.00 97.19 84 GLU A CA 1
ATOM 696 C C . GLU A 1 84 ? 16.557 -8.786 1.566 1.00 97.19 84 GLU A C 1
ATOM 698 O O . GLU A 1 84 ? 17.671 -8.269 1.631 1.00 97.19 84 GLU A O 1
ATOM 703 N N . VAL A 1 85 ? 15.537 -8.194 0.938 1.00 96.62 85 VAL A N 1
ATOM 704 C CA . VAL A 1 85 ? 15.667 -6.905 0.248 1.00 96.62 85 VAL A CA 1
ATOM 705 C C . VAL A 1 85 ? 16.009 -5.784 1.234 1.00 96.62 85 VAL A C 1
ATOM 707 O O . VAL A 1 85 ? 16.880 -4.963 0.955 1.00 96.62 85 VAL A O 1
ATOM 710 N N . LEU A 1 86 ? 15.365 -5.743 2.406 1.00 96.81 86 LEU A N 1
ATOM 711 C CA . LEU A 1 86 ? 15.696 -4.768 3.450 1.00 96.81 86 LEU A CA 1
ATOM 712 C C . LEU A 1 86 ? 17.150 -4.916 3.912 1.00 96.81 86 LEU A C 1
ATOM 714 O 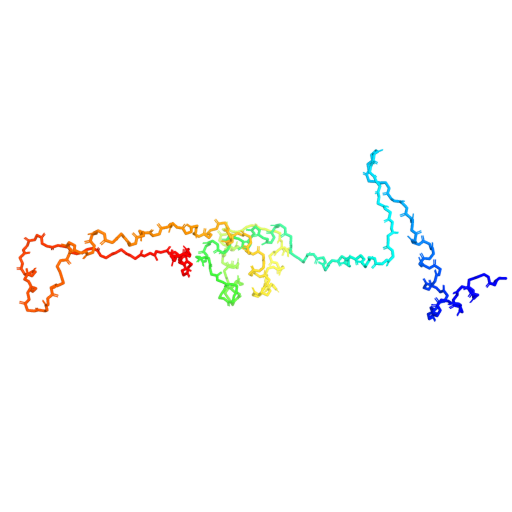O . LEU A 1 86 ? 17.847 -3.910 4.002 1.00 96.81 86 LEU A O 1
ATOM 718 N N . ASP A 1 87 ? 17.606 -6.140 4.176 1.00 96.25 87 ASP A N 1
ATOM 719 C CA . ASP A 1 87 ? 18.973 -6.415 4.625 1.00 96.25 87 ASP A CA 1
ATOM 720 C C . ASP A 1 87 ? 20.002 -5.970 3.587 1.00 96.25 87 ASP A C 1
ATOM 722 O O . ASP A 1 87 ? 20.943 -5.248 3.919 1.00 96.25 87 ASP A O 1
ATOM 726 N N . ASN A 1 88 ? 19.777 -6.314 2.318 1.00 96.94 88 ASN A N 1
ATOM 727 C CA . ASN A 1 88 ? 20.649 -5.918 1.220 1.00 96.94 88 ASN A CA 1
ATOM 728 C C . ASN A 1 88 ? 20.713 -4.387 1.065 1.00 96.94 88 ASN A C 1
ATOM 730 O O . ASN A 1 88 ? 21.799 -3.808 0.994 1.00 96.94 88 ASN A O 1
ATOM 734 N N . LEU A 1 89 ? 19.561 -3.711 1.064 1.00 96.38 89 LEU A N 1
ATOM 735 C CA . LEU A 1 89 ? 19.509 -2.261 0.873 1.00 96.38 89 LEU A CA 1
ATOM 736 C C . LEU A 1 89 ? 20.094 -1.485 2.059 1.00 96.38 89 LEU A C 1
ATOM 738 O O . LEU A 1 89 ? 20.688 -0.427 1.852 1.00 96.38 89 LEU A O 1
ATOM 742 N N . LEU A 1 90 ? 19.942 -1.988 3.287 1.00 95.94 90 LEU A N 1
ATOM 743 C CA . LEU A 1 90 ? 20.556 -1.393 4.476 1.00 95.94 90 LEU A CA 1
ATOM 744 C C . LEU A 1 90 ? 22.076 -1.592 4.472 1.00 95.94 90 LEU A C 1
ATOM 746 O O . LEU A 1 90 ? 22.807 -0.636 4.720 1.00 95.94 90 LEU A O 1
ATOM 750 N N . ALA A 1 91 ? 22.552 -2.800 4.147 1.00 96.44 91 ALA A N 1
ATOM 751 C CA . ALA A 1 91 ? 23.979 -3.123 4.120 1.00 96.44 91 ALA A CA 1
ATOM 752 C C . ALA A 1 91 ? 24.748 -2.303 3.072 1.00 96.44 91 ALA A C 1
ATOM 754 O O . ALA A 1 91 ? 25.859 -1.852 3.335 1.00 96.44 91 ALA A O 1
ATOM 755 N N . ASN A 1 92 ? 24.135 -2.061 1.911 1.00 95.81 92 ASN A N 1
ATOM 756 C CA . ASN A 1 92 ? 24.733 -1.279 0.825 1.00 95.81 92 ASN A CA 1
ATOM 757 C C . ASN A 1 92 ? 24.478 0.237 0.936 1.00 95.81 92 ASN A C 1
ATOM 759 O O . ASN A 1 92 ? 24.843 0.995 0.040 1.00 95.81 92 ASN A O 1
ATOM 763 N N . GLY A 1 93 ? 23.829 0.706 2.009 1.00 93.62 93 GLY A N 1
ATOM 764 C CA . GLY A 1 93 ? 23.549 2.132 2.210 1.00 93.62 93 GLY A CA 1
ATOM 765 C C . GLY A 1 93 ? 22.540 2.729 1.219 1.00 93.62 93 GLY A C 1
ATOM 766 O O . GLY A 1 93 ? 22.503 3.939 1.021 1.00 93.62 93 GLY A O 1
ATOM 767 N N . HIS A 1 94 ? 21.705 1.904 0.586 1.00 93.00 94 HIS A N 1
ATOM 768 C CA . HIS A 1 94 ? 20.635 2.348 -0.317 1.00 93.00 94 HIS A CA 1
ATOM 769 C C . HIS A 1 94 ? 19.330 2.696 0.416 1.00 93.00 94 HIS A C 1
ATOM 771 O O . HIS A 1 94 ? 18.417 3.282 -0.175 1.00 93.00 94 HIS A O 1
ATOM 777 N N . LEU A 1 95 ? 19.230 2.347 1.701 1.00 94.38 95 LEU A N 1
ATOM 778 C CA . LEU A 1 95 ? 18.087 2.630 2.559 1.00 94.38 95 LEU A CA 1
ATOM 779 C C . LEU A 1 95 ? 18.563 3.115 3.936 1.00 94.38 95 LEU A C 1
ATOM 781 O O . LEU A 1 95 ? 19.477 2.542 4.519 1.00 94.38 95 LEU A O 1
ATOM 785 N N . HIS A 1 96 ? 17.914 4.148 4.477 1.00 94.12 96 HIS A N 1
ATOM 786 C CA . HIS A 1 96 ? 18.191 4.681 5.814 1.00 94.12 96 HIS A CA 1
ATOM 787 C C . HIS A 1 96 ? 16.884 4.935 6.556 1.00 94.12 96 HIS A C 1
ATOM 789 O O . HIS A 1 96 ? 15.989 5.591 6.019 1.00 94.12 96 HIS A O 1
ATOM 795 N N . GLY A 1 97 ? 16.789 4.458 7.793 1.00 92.44 97 GLY A N 1
ATOM 796 C CA . GLY A 1 97 ? 15.631 4.667 8.654 1.00 92.44 97 GLY A CA 1
ATOM 797 C C . GLY A 1 97 ? 15.923 4.280 10.096 1.00 92.44 97 GLY A C 1
ATOM 798 O O . GLY A 1 97 ? 16.956 3.679 10.394 1.00 92.44 97 GLY A O 1
ATOM 799 N N . SER A 1 98 ? 15.011 4.629 10.997 1.00 94.94 98 SER A N 1
ATOM 800 C CA . SER A 1 98 ? 15.113 4.273 12.404 1.00 94.94 98 SER A CA 1
ATOM 801 C C . SER A 1 98 ? 15.077 2.745 12.592 1.00 94.94 98 SER A C 1
ATOM 803 O O . SER A 1 98 ? 14.326 2.051 11.892 1.00 94.94 98 SER A O 1
ATOM 805 N N . PRO A 1 99 ? 15.830 2.191 13.566 1.00 93.94 99 PRO A N 1
ATOM 806 C CA . PRO A 1 99 ? 15.794 0.756 13.862 1.00 93.94 99 PRO A CA 1
ATOM 807 C C . PRO A 1 99 ? 14.373 0.246 14.132 1.00 93.94 99 PRO A C 1
ATOM 809 O O . PRO A 1 99 ? 14.003 -0.841 13.695 1.00 93.94 99 PRO A O 1
ATOM 812 N N . GLN A 1 100 ? 13.542 1.068 14.780 1.00 94.06 100 GLN A N 1
ATOM 813 C CA . GLN A 1 100 ? 12.149 0.737 15.067 1.00 94.06 100 GLN A CA 1
ATOM 814 C C . GLN A 1 100 ? 11.296 0.626 13.796 1.00 94.06 100 GLN A C 1
ATOM 816 O O . GLN A 1 100 ? 10.481 -0.291 13.693 1.00 94.06 100 GLN A O 1
ATOM 821 N N . ALA A 1 101 ? 11.464 1.536 12.831 1.00 94.88 101 ALA A N 1
ATOM 822 C CA . ALA A 1 101 ? 10.724 1.492 11.572 1.00 94.88 101 ALA A CA 1
ATOM 823 C C . ALA A 1 101 ? 11.117 0.267 10.733 1.00 94.88 101 ALA A C 1
ATOM 825 O O . ALA A 1 101 ? 10.247 -0.413 10.184 1.00 94.88 101 ALA A O 1
ATOM 826 N N . ILE A 1 102 ? 12.414 -0.053 10.684 1.00 95.44 102 ILE A N 1
ATOM 827 C CA . ILE A 1 102 ? 12.933 -1.247 10.005 1.00 95.44 102 ILE A CA 1
ATOM 828 C C . ILE A 1 102 ? 12.344 -2.510 10.641 1.00 95.44 102 ILE A C 1
ATOM 830 O O . ILE A 1 102 ? 11.786 -3.351 9.937 1.00 95.44 102 ILE A O 1
ATOM 834 N N . GLU A 1 103 ? 12.385 -2.617 11.970 1.00 95.38 103 GLU A N 1
ATOM 835 C CA . GLU A 1 103 ? 11.832 -3.764 12.693 1.00 95.38 103 GLU A CA 1
ATOM 836 C C . GLU A 1 103 ? 10.317 -3.899 12.481 1.00 95.38 103 GLU A C 1
ATOM 838 O O . GLU A 1 103 ? 9.798 -4.986 12.214 1.00 95.38 103 GLU A O 1
ATOM 843 N N . ASN A 1 104 ? 9.586 -2.780 12.498 1.00 95.25 104 ASN A N 1
ATOM 844 C CA . ASN A 1 104 ? 8.160 -2.771 12.183 1.00 95.25 104 ASN A CA 1
ATOM 845 C C . ASN A 1 104 ? 7.889 -3.346 10.782 1.00 95.25 104 ASN A C 1
ATOM 847 O O . ASN A 1 104 ? 6.944 -4.127 10.613 1.00 95.25 104 ASN A O 1
ATOM 851 N N . LEU A 1 105 ? 8.706 -2.985 9.787 1.00 96.06 105 LEU A N 1
ATOM 852 C CA . LEU A 1 105 ? 8.591 -3.501 8.424 1.00 96.06 105 LEU A CA 1
ATOM 853 C C . LEU A 1 105 ? 8.945 -4.987 8.317 1.00 96.06 105 LEU A C 1
ATOM 855 O O . LEU A 1 105 ? 8.254 -5.697 7.588 1.00 96.06 105 LEU A O 1
ATOM 859 N N . ARG A 1 106 ? 9.907 -5.506 9.085 1.00 95.75 106 ARG A N 1
ATOM 860 C CA . ARG A 1 106 ? 10.202 -6.955 9.104 1.00 95.75 106 ARG A CA 1
ATOM 861 C C . ARG A 1 106 ? 8.978 -7.789 9.495 1.00 95.75 106 ARG A C 1
ATOM 863 O O . ARG A 1 106 ? 8.686 -8.822 8.884 1.00 95.75 106 ARG A O 1
ATOM 870 N N . HIS A 1 107 ? 8.171 -7.288 10.431 1.00 95.19 107 HIS A N 1
ATOM 871 C CA . HIS A 1 107 ? 6.950 -7.956 10.916 1.00 95.19 107 HIS A CA 1
ATOM 872 C C . HIS A 1 107 ? 5.663 -7.556 10.184 1.00 95.19 107 HIS A C 1
ATOM 874 O O . HIS A 1 107 ? 4.564 -7.957 10.582 1.00 95.19 107 HIS A O 1
ATOM 880 N N . ILE A 1 108 ? 5.743 -6.756 9.117 1.00 96.25 108 ILE A N 1
ATOM 881 C CA . ILE A 1 108 ? 4.547 -6.324 8.386 1.00 96.25 108 ILE A CA 1
ATOM 882 C C . ILE A 1 108 ? 3.859 -7.511 7.697 1.00 96.25 108 ILE A C 1
ATOM 884 O O . ILE A 1 108 ? 4.520 -8.399 7.171 1.00 96.25 108 ILE A O 1
ATOM 888 N N . SER A 1 109 ? 2.524 -7.542 7.657 1.00 96.19 109 SER A N 1
ATOM 889 C CA . SER A 1 109 ? 1.783 -8.548 6.878 1.00 96.19 109 SER A CA 1
ATOM 890 C C . SER A 1 109 ? 1.642 -8.128 5.410 1.00 96.19 109 SER A C 1
ATOM 892 O O . SER A 1 109 ? 1.528 -6.936 5.126 1.00 96.19 109 SER A O 1
ATOM 894 N N . ALA A 1 110 ? 1.512 -9.086 4.484 1.00 97.12 110 ALA A N 1
ATOM 895 C CA . ALA A 1 110 ? 1.229 -8.809 3.065 1.00 97.12 110 ALA A CA 1
ATOM 896 C C . ALA A 1 110 ? 0.023 -7.865 2.871 1.00 97.12 110 ALA A C 1
ATOM 898 O O . ALA A 1 110 ? 0.093 -6.876 2.148 1.00 97.12 110 ALA A O 1
ATOM 899 N N . S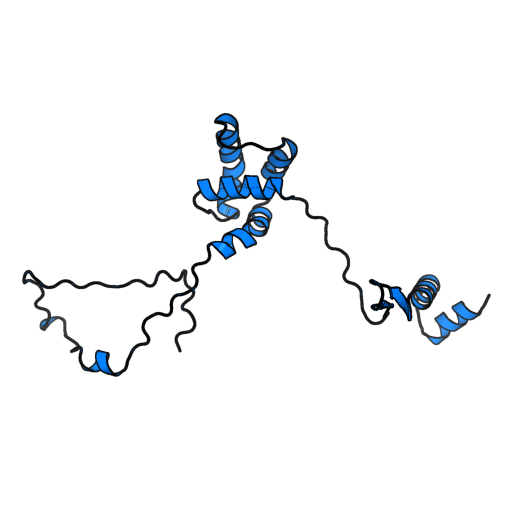ER A 1 111 ? -1.064 -8.099 3.614 1.00 95.81 111 SER A N 1
ATOM 900 C CA . SER A 1 111 ? -2.250 -7.231 3.595 1.00 95.81 111 SER A CA 1
ATOM 901 C C . SER A 1 111 ? -1.990 -5.815 4.121 1.00 95.81 111 SER A C 1
ATOM 903 O O . SER A 1 111 ? -2.668 -4.870 3.724 1.00 95.81 111 SER A O 1
ATOM 905 N N . SER A 1 112 ? -1.033 -5.640 5.035 1.00 95.56 112 SER A N 1
ATOM 906 C CA . SER A 1 112 ? -0.649 -4.319 5.538 1.00 95.56 112 SER A CA 1
ATOM 907 C C . SER A 1 112 ? 0.206 -3.568 4.526 1.00 95.56 112 SER A C 1
ATOM 909 O O . SER A 1 112 ? -0.031 -2.376 4.351 1.00 95.56 112 SER A O 1
ATOM 911 N N . ILE A 1 113 ? 1.099 -4.265 3.813 1.00 96.50 113 ILE A N 1
ATOM 912 C CA . ILE A 1 113 ? 1.860 -3.709 2.685 1.00 96.50 113 ILE A CA 1
ATOM 913 C C . ILE A 1 113 ? 0.895 -3.118 1.652 1.00 96.50 113 ILE A C 1
ATOM 915 O O . ILE A 1 113 ? 0.979 -1.934 1.329 1.00 96.50 113 ILE A O 1
ATOM 919 N N . ASP A 1 114 ? -0.087 -3.907 1.203 1.00 95.50 114 ASP A N 1
ATOM 920 C CA . ASP A 1 114 ? -1.056 -3.455 0.199 1.00 95.50 114 ASP A CA 1
ATOM 921 C C . ASP A 1 114 ? -1.900 -2.270 0.687 1.00 95.50 114 ASP A C 1
ATOM 923 O O . ASP A 1 114 ? -2.171 -1.342 -0.074 1.00 95.50 114 ASP A O 1
ATOM 927 N N . ARG A 1 115 ? -2.293 -2.255 1.969 1.00 94.25 115 ARG A N 1
ATOM 928 C CA . ARG A 1 115 ? -3.037 -1.127 2.554 1.00 94.25 115 ARG A CA 1
ATOM 929 C C . ARG A 1 115 ? -2.210 0.153 2.632 1.00 94.25 115 ARG A C 1
ATOM 931 O O . ARG A 1 115 ? -2.764 1.214 2.354 1.00 94.25 115 ARG A O 1
ATOM 938 N N . LEU A 1 116 ? -0.937 0.065 3.019 1.00 94.69 116 LEU A N 1
ATOM 939 C CA . LEU A 1 116 ? -0.041 1.223 3.104 1.00 94.69 116 LEU A CA 1
ATOM 940 C C . LEU A 1 116 ? 0.239 1.807 1.720 1.00 94.69 116 LEU A C 1
ATOM 942 O O . LEU A 1 116 ? 0.103 3.010 1.517 1.00 94.69 116 LEU A O 1
ATOM 946 N N . LEU A 1 117 ? 0.535 0.943 0.749 1.00 96.12 117 LEU A N 1
ATOM 947 C CA . LEU A 1 117 ? 0.859 1.349 -0.617 1.00 96.12 117 LEU A CA 1
ATOM 948 C C . LEU A 1 117 ? -0.374 1.688 -1.462 1.00 96.12 117 LEU A C 1
ATOM 950 O O . LEU A 1 117 ? -0.225 2.184 -2.574 1.00 96.12 117 LEU A O 1
ATOM 954 N N . LYS A 1 118 ? -1.598 1.461 -0.965 1.00 94.38 118 LYS A N 1
ATOM 955 C CA . LYS A 1 118 ? -2.846 1.672 -1.721 1.00 94.38 118 LYS A CA 1
ATOM 956 C C . LYS A 1 118 ? -2.925 3.059 -2.360 1.00 94.38 118 LYS A C 1
ATOM 958 O O . LYS A 1 118 ? -3.322 3.183 -3.515 1.00 94.38 118 LYS A O 1
ATOM 963 N N . HIS A 1 119 ? -2.583 4.097 -1.600 1.00 93.88 119 HIS A N 1
ATOM 964 C CA . HIS A 1 119 ? -2.638 5.467 -2.099 1.00 93.88 119 HIS A CA 1
ATOM 965 C C . HIS A 1 119 ? -1.561 5.730 -3.160 1.00 93.88 119 HIS A C 1
ATOM 967 O O . HIS A 1 119 ? -1.844 6.373 -4.165 1.00 93.88 119 HIS A O 1
ATOM 973 N N . GLU A 1 120 ? -0.358 5.183 -2.981 1.00 94.44 120 GLU A N 1
ATOM 974 C CA . GLU A 1 120 ? 0.733 5.318 -3.950 1.00 94.44 120 GLU A CA 1
ATOM 975 C C . GLU A 1 120 ? 0.437 4.555 -5.246 1.00 94.44 120 GLU A C 1
ATOM 977 O O . GLU A 1 120 ? 0.596 5.113 -6.325 1.00 94.44 120 GLU A O 1
ATOM 982 N N . ARG A 1 121 ? -0.123 3.342 -5.160 1.00 92.19 121 ARG A N 1
ATOM 983 C CA . ARG A 1 121 ? -0.616 2.590 -6.327 1.00 92.19 121 ARG A CA 1
ATOM 984 C C . ARG A 1 121 ? -1.643 3.377 -7.125 1.00 92.19 121 ARG A C 1
ATOM 986 O O . ARG A 1 121 ? -1.554 3.428 -8.343 1.00 92.19 121 ARG A O 1
ATOM 993 N N . LYS A 1 122 ? -2.584 4.030 -6.441 1.00 90.69 122 LYS A N 1
ATOM 994 C CA . LYS A 1 122 ? -3.609 4.852 -7.094 1.00 90.69 122 LYS A CA 1
ATOM 995 C C . LYS A 1 122 ? -3.009 6.025 -7.880 1.00 90.69 122 LYS A C 1
ATOM 997 O O . LYS A 1 122 ? -3.577 6.433 -8.884 1.00 90.69 122 LYS A O 1
ATOM 1002 N N . LYS A 1 123 ? -1.866 6.575 -7.452 1.00 91.31 123 LYS A N 1
ATOM 1003 C CA . LYS A 1 123 ? -1.171 7.636 -8.204 1.00 91.31 123 LYS A CA 1
ATOM 1004 C C . LYS A 1 123 ? -0.586 7.128 -9.524 1.00 91.31 123 LYS A C 1
ATOM 1006 O O . LYS A 1 123 ? -0.512 7.904 -10.468 1.00 91.31 123 LYS A O 1
ATOM 1011 N N . LEU A 1 124 ? -0.179 5.859 -9.566 1.00 87.19 124 LEU A N 1
ATOM 1012 C CA . LEU A 1 124 ? 0.381 5.199 -10.750 1.00 87.19 124 LEU A CA 1
ATOM 1013 C C . LEU A 1 124 ? -0.690 4.575 -11.653 1.00 87.19 124 LEU A C 1
ATOM 1015 O O . LEU A 1 124 ? -0.363 4.034 -12.705 1.00 87.19 124 LEU A O 1
ATOM 1019 N N . GLU A 1 125 ? -1.958 4.608 -11.242 1.00 83.06 125 GLU A N 1
ATOM 1020 C CA . GLU A 1 125 ? -3.056 4.050 -12.021 1.00 83.06 125 GLU A CA 1
ATOM 1021 C C . GLU A 1 125 ? -3.146 4.765 -13.375 1.00 83.06 125 GLU A C 1
ATOM 1023 O O . GLU A 1 125 ? -3.298 5.991 -13.445 1.00 83.06 125 GLU A O 1
ATOM 1028 N N . ILE A 1 126 ? -3.040 3.988 -14.457 1.00 78.06 126 ILE A N 1
ATOM 1029 C CA . ILE A 1 126 ? -3.201 4.501 -15.814 1.00 78.06 126 ILE A CA 1
ATOM 1030 C C . ILE A 1 126 ? -4.638 4.996 -15.927 1.00 78.06 126 ILE A C 1
ATOM 1032 O O . ILE A 1 126 ? -5.595 4.225 -15.875 1.00 78.06 126 ILE A O 1
ATOM 1036 N N . LYS A 1 127 ? -4.803 6.309 -16.079 1.00 73.12 127 LYS A N 1
ATOM 1037 C CA . LYS A 1 127 ? -6.108 6.878 -16.407 1.00 73.12 127 LYS A CA 1
ATOM 1038 C C . LYS A 1 127 ? -6.442 6.432 -17.825 1.00 73.12 127 LYS A C 1
ATOM 1040 O O . LYS A 1 127 ? -5.724 6.805 -18.753 1.00 73.12 127 LYS A O 1
ATOM 1045 N N . GLY A 1 128 ? -7.499 5.633 -17.970 1.00 65.00 128 GLY A N 1
ATOM 1046 C CA . GLY A 1 128 ? -7.948 5.128 -19.264 1.00 65.00 128 GLY A CA 1
ATOM 1047 C C . GLY A 1 128 ? -8.032 6.262 -20.283 1.00 65.00 128 GLY A C 1
ATOM 1048 O O . GLY A 1 128 ? -8.724 7.262 -20.069 1.00 65.00 128 GLY A O 1
ATOM 1049 N N . ARG A 1 129 ? -7.287 6.123 -21.378 1.00 62.16 129 ARG A N 1
ATOM 1050 C CA . ARG A 1 129 ? -7.504 6.937 -22.570 1.00 62.16 129 ARG A CA 1
ATOM 1051 C C . ARG A 1 129 ? -8.660 6.284 -23.309 1.00 62.16 129 ARG A C 1
ATOM 1053 O O . ARG A 1 129 ? -8.682 5.068 -23.449 1.00 62.16 129 ARG A O 1
ATOM 1060 N N . LYS A 1 130 ? -9.644 7.074 -23.738 1.00 63.75 130 LYS A N 1
ATOM 1061 C CA . LYS A 1 130 ? -10.731 6.540 -24.562 1.00 63.75 130 LYS A CA 1
ATOM 1062 C C . LYS A 1 130 ? -10.106 5.931 -25.820 1.00 63.75 130 LYS A C 1
ATOM 1064 O O . LYS A 1 130 ? -9.340 6.615 -26.495 1.00 63.75 130 LYS A O 1
ATOM 1069 N N . GLY A 1 131 ? -10.426 4.675 -26.108 1.00 63.62 131 GLY A N 1
ATOM 1070 C CA . GLY A 1 131 ? -10.149 4.054 -27.391 1.00 63.62 131 GLY A CA 1
ATOM 1071 C C . GLY A 1 131 ? -10.903 4.774 -28.504 1.00 63.62 131 GLY A C 1
ATOM 1072 O O . GLY A 1 131 ? -11.789 5.606 -28.260 1.00 63.62 131 GLY A O 1
ATOM 1073 N N . THR A 1 132 ? -10.548 4.460 -29.743 1.00 66.19 132 THR A N 1
ATOM 1074 C CA . THR A 1 132 ? -11.311 4.910 -30.902 1.00 66.19 132 THR A CA 1
ATOM 1075 C C . THR A 1 132 ? -12.724 4.337 -30.802 1.00 66.19 132 THR A C 1
ATOM 1077 O O . THR A 1 132 ? -12.926 3.133 -30.659 1.00 66.19 132 THR A O 1
ATOM 1080 N N . LYS A 1 133 ? -13.743 5.204 -30.835 1.00 64.25 133 LYS A N 1
ATOM 1081 C CA . LYS A 1 133 ? -15.115 4.722 -31.016 1.00 64.25 133 LYS A CA 1
ATOM 1082 C C . LYS A 1 133 ? -15.200 4.137 -32.427 1.00 64.25 133 LYS A C 1
ATOM 1084 O O . LYS A 1 133 ? -14.783 4.832 -33.356 1.00 64.25 133 LYS A O 1
ATOM 1089 N N . PRO A 1 134 ? -15.724 2.916 -32.618 1.00 61.22 134 PRO A N 1
ATOM 1090 C CA . PRO A 1 134 ? -15.910 2.378 -33.955 1.00 61.22 134 PRO A CA 1
ATOM 1091 C C . PRO A 1 134 ? -16.893 3.280 -34.709 1.00 61.22 134 PRO A C 1
ATOM 1093 O O . PRO A 1 134 ? -18.088 3.290 -34.427 1.00 61.22 134 PRO A O 1
ATOM 1096 N N . GLY A 1 135 ? -16.382 4.088 -35.638 1.00 65.81 135 GLY A N 1
ATOM 1097 C CA . GLY A 1 135 ? -17.218 4.825 -36.577 1.00 65.81 135 GLY A CA 1
ATOM 1098 C C . GLY A 1 135 ? -17.848 3.845 -37.563 1.00 65.81 135 GLY A C 1
ATOM 1099 O O . GLY A 1 135 ? -17.183 2.925 -38.036 1.00 65.81 135 GLY A O 1
ATOM 1100 N N . THR A 1 136 ? -19.123 4.037 -37.890 1.00 64.19 136 THR A N 1
ATOM 1101 C CA . THR A 1 136 ? -19.825 3.226 -38.900 1.00 64.19 136 THR A CA 1
ATOM 1102 C C . THR A 1 136 ? -19.263 3.430 -40.308 1.00 64.19 136 THR A C 1
ATOM 1104 O O . THR A 1 136 ? -19.296 2.505 -41.112 1.00 64.19 136 THR A O 1
ATOM 1107 N N . LEU A 1 137 ? -18.694 4.609 -40.584 1.00 61.12 137 LEU A N 1
ATOM 1108 C CA . LEU A 1 137 ? -18.234 5.015 -41.915 1.00 61.12 137 LEU A CA 1
ATOM 1109 C C . LEU A 1 137 ? -17.007 4.236 -42.415 1.00 61.12 137 LEU A C 1
ATOM 1111 O O . LEU A 1 137 ? -17.011 3.775 -43.549 1.00 61.12 137 LEU A O 1
ATOM 1115 N N . LEU A 1 138 ? -15.973 4.048 -41.584 1.00 65.44 138 LEU A N 1
ATOM 1116 C CA . LEU A 1 138 ? -14.706 3.476 -42.063 1.00 65.44 138 LEU A CA 1
ATOM 1117 C C . LEU A 1 138 ? -14.781 1.953 -42.261 1.00 65.44 138 LEU A C 1
ATOM 1119 O O . LEU A 1 138 ? -14.183 1.423 -43.190 1.00 65.44 138 LEU A O 1
ATOM 1123 N N . LYS A 1 139 ? -15.547 1.239 -41.421 1.00 64.81 139 LYS A N 1
ATOM 1124 C CA . LYS A 1 139 ? -15.683 -0.226 -41.523 1.00 64.81 139 LYS A CA 1
ATOM 1125 C C . LYS A 1 139 ? -16.313 -0.673 -42.841 1.00 64.81 139 LYS A C 1
ATOM 1127 O O . LYS A 1 139 ? -15.936 -1.717 -43.349 1.00 64.81 139 LYS A O 1
ATOM 1132 N N . GLN A 1 140 ? -17.250 0.102 -43.389 1.00 67.31 140 GLN A N 1
ATOM 1133 C CA . GLN A 1 140 ? -17.899 -0.219 -44.666 1.00 67.31 140 GLN A CA 1
ATOM 1134 C C . GLN A 1 140 ? -16.980 0.007 -45.876 1.00 67.31 140 GLN A C 1
ATOM 1136 O O . GLN A 1 140 ? -17.251 -0.524 -46.947 1.00 67.31 140 GLN A O 1
ATOM 1141 N N . GLN A 1 141 ? -15.904 0.784 -45.712 1.00 70.38 141 GLN A N 1
ATOM 1142 C CA . GLN A 1 141 ? -14.928 1.073 -46.766 1.00 70.38 141 GLN A CA 1
ATOM 1143 C C . GLN A 1 141 ? -13.745 0.094 -46.771 1.00 70.38 141 GLN A C 1
ATOM 1145 O O . GLN A 1 141 ? -12.989 0.057 -47.739 1.00 70.38 141 GLN A O 1
ATOM 1150 N N . ILE A 1 142 ? -13.578 -0.701 -45.710 1.00 71.69 142 ILE A N 1
ATOM 1151 C CA . ILE A 1 142 ? -12.551 -1.741 -45.630 1.00 71.69 142 ILE A CA 1
ATOM 1152 C C . ILE A 1 142 ? -13.170 -3.034 -46.159 1.00 71.69 142 ILE A C 1
ATOM 1154 O O . ILE A 1 142 ? -14.036 -3.627 -45.516 1.00 71.69 142 ILE A O 1
ATOM 1158 N N . ALA A 1 143 ? -12.748 -3.458 -47.350 1.00 73.06 143 ALA A N 1
ATOM 1159 C CA . ALA A 1 143 ? -13.209 -4.708 -47.941 1.00 73.06 143 ALA A CA 1
ATOM 1160 C C . ALA A 1 143 ? -12.849 -5.895 -47.033 1.00 73.06 143 ALA A C 1
ATOM 1162 O O . ALA A 1 143 ? -11.697 -6.037 -46.619 1.00 73.06 143 ALA A O 1
ATOM 1163 N N . ILE A 1 144 ? -13.830 -6.753 -46.740 1.00 73.50 144 ILE A N 1
ATOM 1164 C CA . ILE A 1 144 ? -13.586 -8.028 -46.060 1.00 73.50 144 ILE A CA 1
ATOM 1165 C C . ILE A 1 144 ? -12.925 -8.945 -47.082 1.00 73.50 144 ILE A C 1
ATOM 1167 O O . ILE A 1 144 ? -13.604 -9.475 -47.958 1.00 73.50 144 ILE A O 1
ATOM 1171 N N . ARG A 1 145 ? -11.604 -9.088 -46.985 1.00 75.00 145 ARG A N 1
ATOM 1172 C CA . ARG A 1 145 ? -10.843 -9.997 -47.838 1.00 75.00 145 ARG A CA 1
ATOM 1173 C C . ARG A 1 145 ? -10.928 -11.414 -47.296 1.00 75.00 145 ARG A C 1
ATOM 1175 O O . ARG A 1 145 ? -10.870 -11.629 -46.084 1.00 75.00 145 ARG A O 1
ATOM 1182 N N . THR A 1 146 ? -11.060 -12.382 -48.190 1.00 77.19 146 THR A N 1
ATOM 1183 C CA . THR A 1 146 ? -10.934 -13.801 -47.832 1.00 77.19 146 THR A CA 1
ATOM 1184 C C . THR A 1 146 ? -9.480 -14.259 -47.955 1.00 77.19 146 THR A C 1
ATOM 1186 O O . THR A 1 146 ? -8.654 -13.580 -48.560 1.00 77.19 146 THR A O 1
ATOM 1189 N N . TRP A 1 147 ? -9.147 -15.426 -47.397 1.00 72.94 147 TRP A N 1
ATOM 1190 C CA . TRP A 1 147 ? -7.790 -15.994 -47.439 1.00 72.94 147 TRP A CA 1
ATOM 1191 C C . TRP A 1 147 ? -7.200 -16.096 -48.860 1.00 72.94 147 TRP A C 1
ATOM 1193 O O . TRP A 1 147 ? -5.985 -16.071 -49.014 1.00 72.94 147 TRP A O 1
ATOM 1203 N N . ALA A 1 148 ? -8.047 -16.208 -49.889 1.00 75.94 148 ALA A N 1
ATOM 1204 C CA . ALA A 1 148 ? -7.638 -16.335 -51.287 1.00 75.94 148 ALA A CA 1
ATOM 1205 C C . ALA A 1 148 ? -7.300 -14.988 -51.958 1.00 75.94 148 ALA A C 1
ATOM 1207 O O . ALA A 1 148 ? -6.675 -14.971 -53.013 1.00 75.94 148 ALA A O 1
ATOM 1208 N N . GLU A 1 149 ? -7.710 -13.866 -51.362 1.00 72.81 149 GLU A N 1
ATOM 1209 C CA . GLU A 1 149 ? -7.515 -12.500 -51.882 1.00 72.81 149 GLU A CA 1
ATOM 1210 C C . GLU A 1 149 ? -6.319 -11.793 -51.219 1.00 72.81 149 GLU A C 1
ATOM 1212 O O . GLU A 1 149 ? -6.101 -10.591 -51.396 1.00 72.81 149 GLU A O 1
ATOM 1217 N N . TRP A 1 150 ? -5.570 -12.529 -50.401 1.00 71.38 150 TRP A N 1
ATOM 1218 C CA . TRP A 1 150 ? -4.497 -12.019 -49.565 1.00 71.38 150 TRP A CA 1
ATOM 1219 C C . TRP A 1 150 ? -3.151 -12.141 -50.302 1.00 71.38 150 TRP A C 1
ATOM 1221 O O . TRP A 1 150 ? -2.503 -13.183 -50.257 1.00 71.38 150 TRP A O 1
ATOM 1231 N N . ASP A 1 151 ? -2.730 -11.077 -50.996 1.00 70.44 151 ASP A N 1
ATOM 1232 C CA . ASP A 1 151 ? -1.426 -10.988 -51.681 1.00 70.44 151 ASP A CA 1
ATOM 1233 C C . ASP A 1 151 ? -0.501 -9.976 -50.980 1.00 70.44 151 ASP A C 1
ATOM 1235 O O . ASP A 1 151 ? -0.349 -8.830 -51.400 1.00 70.44 151 ASP A O 1
ATOM 1239 N N . GLU A 1 152 ? 0.074 -10.383 -49.844 1.00 69.19 152 GLU A N 1
ATOM 1240 C CA . GLU A 1 152 ? 0.991 -9.561 -49.029 1.00 69.19 152 GLU A CA 1
ATOM 1241 C C . GLU A 1 152 ? 2.474 -9.865 -49.274 1.00 69.19 152 GLU A C 1
ATOM 1243 O O . GLU A 1 152 ? 3.352 -9.288 -48.635 1.00 69.19 152 GLU A O 1
ATOM 1248 N N . ASN A 1 153 ? 2.787 -10.730 -50.241 1.00 68.81 153 ASN A N 1
ATOM 1249 C CA . ASN A 1 153 ? 4.164 -11.125 -50.552 1.00 68.81 153 ASN A CA 1
ATOM 1250 C C . ASN A 1 153 ? 4.913 -10.088 -51.411 1.00 68.81 153 ASN A C 1
ATOM 1252 O O . ASN A 1 153 ? 5.885 -10.426 -52.091 1.00 68.81 153 ASN A O 1
ATOM 1256 N N . CYS A 1 154 ? 4.492 -8.820 -51.381 1.00 72.88 154 CYS A N 1
ATOM 1257 C CA . CYS A 1 154 ? 5.166 -7.717 -52.053 1.00 72.88 154 CYS A CA 1
ATOM 1258 C C . CYS A 1 154 ? 5.734 -6.703 -51.036 1.00 72.88 154 CYS A C 1
ATOM 1260 O O . CYS A 1 154 ? 5.042 -6.287 -50.103 1.00 72.88 154 CYS A O 1
ATOM 1262 N N . PRO A 1 155 ? 7.003 -6.278 -51.190 1.00 77.56 155 PRO A N 1
ATOM 1263 C CA . PRO A 1 155 ? 7.598 -5.267 -50.320 1.00 77.56 155 PRO A CA 1
ATOM 1264 C C . PRO A 1 155 ? 6.785 -3.963 -50.343 1.00 77.56 155 PRO A C 1
ATOM 1266 O O . PRO A 1 155 ? 6.573 -3.389 -51.408 1.00 77.56 155 PRO A O 1
ATOM 1269 N N . GLY A 1 156 ? 6.353 -3.483 -49.172 1.00 76.62 156 GLY A N 1
ATOM 1270 C CA . GLY A 1 156 ? 5.585 -2.236 -49.031 1.00 76.62 156 GLY A CA 1
ATOM 1271 C C . GLY A 1 156 ? 4.280 -2.366 -48.240 1.00 76.62 156 GLY A C 1
ATOM 1272 O O . GLY A 1 156 ? 3.741 -1.347 -47.813 1.00 76.62 156 GLY A O 1
ATOM 1273 N N . PHE A 1 157 ? 3.802 -3.588 -47.989 1.00 73.56 157 PHE A N 1
ATOM 1274 C CA . PHE A 1 157 ? 2.693 -3.837 -47.065 1.00 73.56 157 PHE A CA 1
ATOM 1275 C C . PHE A 1 157 ? 3.203 -4.023 -45.630 1.00 73.56 157 PHE A C 1
ATOM 1277 O O . PHE A 1 157 ? 4.152 -4.765 -45.382 1.00 73.56 157 PHE A O 1
ATOM 1284 N N . MET A 1 158 ? 2.579 -3.321 -44.682 1.00 73.44 158 MET A N 1
ATOM 1285 C CA . MET A 1 158 ? 2.845 -3.433 -43.247 1.00 73.44 158 MET A CA 1
ATOM 1286 C C . MET A 1 158 ? 1.531 -3.246 -42.488 1.00 73.44 158 MET A C 1
ATOM 1288 O O . MET A 1 158 ? 0.903 -2.191 -42.586 1.00 73.44 158 MET A O 1
ATOM 1292 N N . GLU A 1 159 ? 1.132 -4.251 -41.715 1.00 75.50 159 GLU A N 1
ATOM 1293 C CA . GLU A 1 159 ? 0.025 -4.145 -40.766 1.00 75.50 159 GLU A CA 1
ATOM 1294 C C . GLU A 1 159 ? 0.562 -3.765 -39.377 1.00 75.50 159 GLU A C 1
ATOM 1296 O O . GLU A 1 159 ? 1.595 -4.269 -38.933 1.00 75.50 159 GLU A O 1
ATOM 1301 N N . ILE A 1 160 ? -0.128 -2.850 -38.690 1.00 78.31 160 ILE A N 1
ATOM 1302 C CA . ILE A 1 160 ? 0.187 -2.451 -37.314 1.00 78.31 160 ILE A CA 1
ATOM 1303 C C . ILE A 1 160 ? -1.073 -2.630 -36.476 1.00 78.31 160 ILE A C 1
ATOM 1305 O O . ILE A 1 160 ? -2.010 -1.838 -36.582 1.00 78.31 160 ILE A O 1
ATOM 1309 N N . ASP A 1 161 ? -1.069 -3.640 -35.612 1.00 78.81 161 ASP A N 1
ATOM 1310 C CA . ASP A 1 161 ? -2.095 -3.789 -34.585 1.00 78.81 161 ASP A CA 1
ATOM 1311 C C . ASP A 1 161 ? -1.775 -2.900 -33.371 1.00 78.81 161 ASP A C 1
ATOM 1313 O O . ASP A 1 161 ? -0.624 -2.789 -32.934 1.00 78.81 161 ASP A O 1
ATOM 1317 N N . LEU A 1 162 ? -2.797 -2.241 -32.819 1.00 74.75 162 LEU A N 1
ATOM 1318 C CA . LEU A 1 162 ? -2.662 -1.380 -31.645 1.00 74.75 162 LEU A CA 1
ATOM 1319 C C . LEU A 1 162 ? -3.318 -2.044 -30.439 1.00 74.75 162 LEU A C 1
ATOM 1321 O O . LEU A 1 162 ? -4.539 -2.161 -30.357 1.00 74.75 162 LEU A O 1
ATOM 1325 N N . VAL A 1 163 ? -2.510 -2.383 -29.437 1.00 74.62 163 VAL A N 1
ATOM 1326 C CA . VAL A 1 163 ? -3.010 -2.940 -28.178 1.00 74.62 163 VAL A CA 1
ATOM 1327 C C . VAL A 1 163 ? -3.321 -1.818 -27.188 1.00 74.62 163 VAL A C 1
ATOM 1329 O O . VAL A 1 163 ? -2.470 -0.996 -26.837 1.00 74.62 163 VAL A O 1
ATOM 1332 N N . ALA A 1 164 ? -4.555 -1.793 -26.685 1.00 71.69 164 ALA A N 1
ATOM 1333 C CA . ALA A 1 164 ? -4.944 -0.891 -25.609 1.00 71.69 164 ALA A CA 1
ATOM 1334 C C . ALA A 1 164 ? -4.333 -1.342 -24.267 1.00 71.69 164 ALA A C 1
ATOM 1336 O O . ALA A 1 164 ? -4.784 -2.295 -23.633 1.00 71.69 164 ALA A O 1
ATOM 1337 N N . HIS A 1 165 ? -3.322 -0.615 -23.785 1.00 69.88 165 HIS A N 1
ATOM 1338 C CA . HIS A 1 165 ? -2.707 -0.842 -22.470 1.00 69.88 165 HIS A CA 1
ATOM 1339 C C . HIS A 1 165 ? -3.451 -0.097 -21.348 1.00 69.88 165 HIS A C 1
ATOM 1341 O O . HIS A 1 165 ? -2.911 0.786 -20.685 1.00 69.88 165 HIS A O 1
ATOM 1347 N N . GLU A 1 166 ? -4.719 -0.446 -21.132 1.00 68.06 166 GLU A N 1
ATOM 1348 C CA . GLU A 1 166 ? -5.607 0.207 -20.151 1.00 68.06 166 GLU A CA 1
ATOM 1349 C C . GLU A 1 166 ? -5.753 -0.561 -18.826 1.00 68.06 166 GLU A C 1
ATOM 1351 O O . GLU A 1 166 ? -6.630 -0.277 -18.011 1.00 68.06 166 GLU A O 1
ATOM 1356 N N . GLY A 1 167 ? -4.892 -1.556 -18.593 1.00 65.81 167 GLY A N 1
ATOM 1357 C CA . GLY A 1 167 ? -4.873 -2.315 -17.338 1.00 65.81 167 GLY A CA 1
ATOM 1358 C C . GLY A 1 167 ? -6.154 -3.116 -17.072 1.00 65.81 167 GLY A C 1
ATOM 1359 O O . GLY A 1 167 ? -6.472 -3.381 -15.916 1.00 65.81 167 GLY A O 1
ATOM 1360 N N . GLY A 1 168 ? -6.900 -3.473 -18.125 1.00 64.94 168 GLY A N 1
ATOM 1361 C CA . GLY A 1 168 ? -8.164 -4.213 -18.034 1.00 64.94 168 GLY A CA 1
ATOM 1362 C C . GLY A 1 168 ? -9.386 -3.356 -17.681 1.00 64.94 168 GLY A C 1
ATOM 1363 O O . GLY A 1 168 ? -10.460 -3.903 -17.442 1.00 64.94 168 GLY A O 1
ATOM 1364 N N . ASN A 1 169 ? -9.248 -2.027 -17.639 1.00 61.69 169 ASN A N 1
ATOM 1365 C CA . ASN A 1 169 ? -10.364 -1.108 -17.444 1.00 61.69 169 ASN A CA 1
ATOM 1366 C C . ASN A 1 169 ? -10.727 -0.443 -18.774 1.00 61.69 169 ASN A C 1
ATOM 1368 O O . ASN A 1 169 ? -10.251 0.651 -19.071 1.00 61.69 169 ASN A O 1
ATOM 1372 N N . SER A 1 170 ? -11.594 -1.103 -19.543 1.00 56.94 170 SER A N 1
ATOM 1373 C CA . SER A 1 170 ? -12.031 -0.692 -20.882 1.00 56.94 170 SER A CA 1
ATOM 1374 C C . SER A 1 170 ? -13.005 0.480 -20.899 1.00 56.94 170 SER A C 1
ATOM 1376 O O . SER A 1 170 ? -14.013 0.431 -21.599 1.00 56.94 170 SER A O 1
ATOM 1378 N N . GLY A 1 171 ? -12.750 1.492 -20.061 1.00 57.34 171 GLY A N 1
ATOM 1379 C CA . GLY A 1 171 ? -13.478 2.753 -19.920 1.00 57.34 171 GLY A CA 1
ATOM 1380 C C . GLY A 1 171 ? -14.825 2.814 -20.635 1.00 57.34 171 GLY A C 1
ATOM 1381 O O . GLY A 1 171 ? -14.936 3.523 -21.621 1.00 57.34 171 GLY A O 1
ATOM 1382 N N . ARG A 1 172 ? -15.823 2.063 -20.143 1.00 45.88 172 ARG A N 1
ATOM 1383 C CA . ARG A 1 172 ? -17.212 1.976 -20.636 1.00 45.88 172 ARG A CA 1
ATOM 1384 C C . ARG A 1 172 ? -17.385 2.399 -22.110 1.00 45.88 172 ARG A C 1
ATOM 1386 O O . ARG A 1 172 ? -17.935 3.463 -22.392 1.00 45.88 172 ARG A O 1
ATOM 1393 N N . PHE A 1 173 ? -16.929 1.564 -23.038 1.00 45.16 173 PHE A N 1
ATOM 1394 C CA . PHE A 1 173 ? -17.341 1.652 -24.438 1.00 45.16 173 PHE A CA 1
ATOM 1395 C C . PHE A 1 173 ? -18.693 0.938 -24.588 1.00 45.16 173 PHE A C 1
ATOM 1397 O O . PHE A 1 173 ? -18.755 -0.285 -24.686 1.00 45.16 173 PHE A O 1
ATOM 1404 N N . CYS A 1 174 ? -19.775 1.714 -24.518 1.00 40.66 174 CYS A N 1
ATOM 1405 C CA . CYS A 1 174 ? -21.075 1.369 -25.092 1.00 40.66 174 CYS A CA 1
ATOM 1406 C C . CYS A 1 174 ? -21.359 2.368 -26.215 1.00 40.66 174 CYS A C 1
ATOM 1408 O O . CYS A 1 174 ? -21.024 3.566 -26.025 1.00 40.66 174 CYS A O 1
#

Foldseek 3Di:
DPPLVVVCVVVVPPDSVVSVVCVVQAQDWDDDDDPDIDGRDPVDDDDDDDDDDPADPQLLVQLVLLCVVVVNDQLVVCLVCVLVSLVVCVVVVVDDDDPVSSVSSVPDHSVRSCVSCVVVVVVVQPDFDQDDQDDPPVVVVDDPDDPVRDDPPDPPDDDDDDDRPNVPCNPDDD